Protein AF-A0A2B7XIS8-F1 (afdb_monomer)

Secondary structure (DSSP, 8-state):
-------------S---B-S--BSS--PPSTT-EEEE-S-SSS--EEEE-

Sequence (50 aa):
MALLFSHAQASPQGGDTCLKVCWPEKHECAGGMFPKNVGTEEKP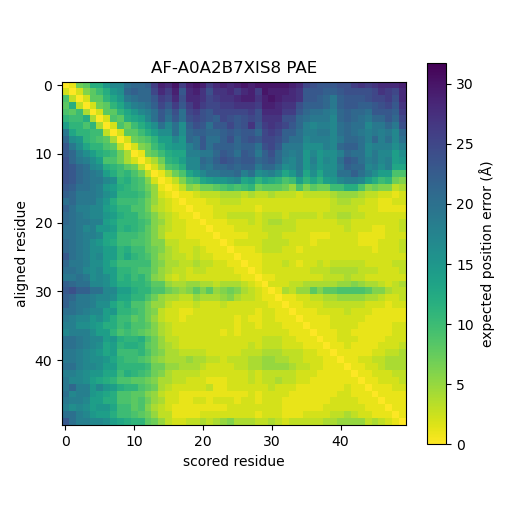CWTCCQ

Mean predicted aligned error: 9.36 Å

Radius of gyration: 12.61 Å; Cα contacts (8 Å, |Δi|>4): 73; chains: 1; bounding box: 29×19×35 Å

Nearest PDB structures (foldseek):
  8v84-assembly1_Z  TM=4.772E-01  e=6.667E+00  Saccharomyces cerevisiae BY4741

Structure (mmCIF, N/CA/C/O backbone):
data_AF-A0A2B7XIS8-F1
#
_entry.id   AF-A0A2B7XIS8-F1
#
loop_
_atom_site.group_PDB
_atom_site.id
_atom_site.type_symbol
_atom_site.label_atom_id
_atom_site.label_alt_id
_atom_site.label_comp_id
_atom_site.label_asym_id
_atom_site.label_entity_id
_atom_site.label_seq_id
_atom_site.pdbx_PDB_ins_code
_atom_site.Cartn_x
_atom_site.Cartn_y
_atom_site.Cartn_z
_atom_site.occupancy
_atom_site.B_iso_or_equiv
_atom_site.auth_seq_id
_atom_site.auth_comp_id
_atom_site.auth_asym_id
_atom_site.auth_atom_id
_atom_site.pdbx_PDB_model_num
ATOM 1 N N . MET A 1 1 ? -21.388 13.190 26.182 1.00 42.12 1 MET A N 1
ATOM 2 C CA . MET A 1 1 ? -20.041 12.662 25.880 1.00 42.12 1 MET A CA 1
ATOM 3 C C . MET A 1 1 ? -20.158 11.829 24.619 1.00 42.12 1 MET 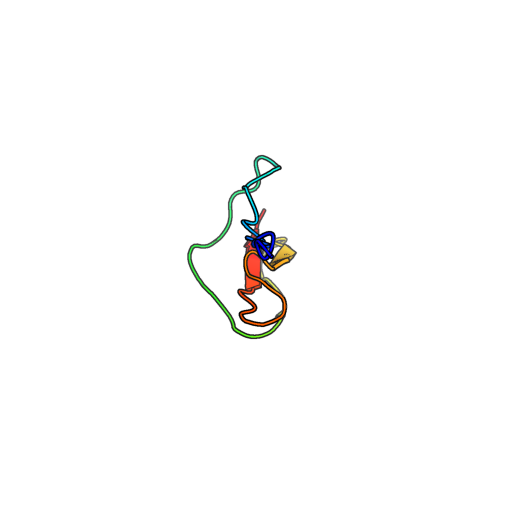A C 1
ATOM 5 O O . MET A 1 1 ? -20.508 10.663 24.701 1.00 42.12 1 MET A O 1
ATOM 9 N N . ALA A 1 2 ? -20.004 12.453 23.453 1.00 43.66 2 ALA A N 1
ATOM 10 C CA . ALA A 1 2 ? -19.970 11.734 22.186 1.00 43.66 2 ALA A CA 1
ATOM 11 C C . ALA A 1 2 ? -18.497 11.638 21.794 1.00 43.66 2 ALA A C 1
ATOM 13 O O . ALA A 1 2 ? -17.864 12.658 21.530 1.00 43.66 2 ALA A O 1
ATOM 14 N N . LEU A 1 3 ? -17.944 10.430 21.882 1.00 52.06 3 LEU A N 1
ATOM 15 C CA . LEU A 1 3 ? -16.600 10.127 21.413 1.00 52.06 3 LEU A CA 1
ATOM 16 C C . LEU A 1 3 ? -16.600 10.392 19.908 1.00 52.06 3 LEU A C 1
ATOM 18 O O . LEU A 1 3 ? -17.302 9.717 19.158 1.00 52.06 3 LEU A O 1
ATOM 22 N N . LEU A 1 4 ? -15.893 11.444 19.494 1.00 53.09 4 LEU A N 1
ATOM 23 C CA . LEU A 1 4 ? -15.657 11.734 18.090 1.00 53.09 4 LEU A CA 1
ATOM 24 C C . LEU A 1 4 ? -14.858 10.560 17.548 1.00 53.09 4 LEU A C 1
ATOM 26 O O . LEU A 1 4 ? -13.686 10.381 17.871 1.00 53.09 4 LEU A O 1
ATOM 30 N N . PHE A 1 5 ? -15.546 9.712 16.799 1.00 49.22 5 PHE A N 1
ATOM 31 C CA . PHE A 1 5 ? -14.950 8.584 16.134 1.00 49.22 5 PHE A CA 1
ATOM 32 C C . PHE A 1 5 ? -13.887 9.106 15.165 1.00 49.22 5 PHE A C 1
ATOM 34 O O . PHE A 1 5 ? -14.199 9.645 14.101 1.00 49.22 5 PHE A O 1
ATOM 41 N N . SER A 1 6 ? -12.622 8.929 15.541 1.00 50.00 6 SER A N 1
ATOM 42 C CA . SER A 1 6 ? -11.486 8.941 14.627 1.00 50.00 6 SER A CA 1
ATOM 43 C C . SER A 1 6 ? -11.623 7.742 13.696 1.00 50.00 6 SER A C 1
ATOM 45 O O . SER A 1 6 ? -10.895 6.757 13.807 1.00 50.00 6 SER A O 1
ATOM 47 N N . HIS A 1 7 ? -12.580 7.790 12.768 1.00 48.22 7 HIS A N 1
ATOM 48 C CA . HIS A 1 7 ? -12.469 6.972 11.579 1.00 48.22 7 HIS A CA 1
ATOM 49 C C . HIS A 1 7 ? -11.278 7.557 10.820 1.00 48.22 7 HIS A C 1
ATOM 51 O O . HIS A 1 7 ? -11.427 8.474 10.013 1.00 48.22 7 HIS A O 1
ATOM 57 N N . ALA A 1 8 ? -10.080 7.038 11.085 1.00 53.41 8 ALA A N 1
ATOM 58 C CA . ALA A 1 8 ? -9.008 7.055 10.107 1.00 53.41 8 ALA A CA 1
ATOM 59 C C . ALA A 1 8 ? -9.478 6.197 8.921 1.00 53.41 8 ALA A C 1
ATOM 61 O O . ALA A 1 8 ? -9.040 5.077 8.690 1.00 53.41 8 ALA A O 1
ATOM 62 N N . GLN A 1 9 ? -10.465 6.719 8.192 1.00 50.00 9 GLN A N 1
ATOM 63 C CA . GLN A 1 9 ? -10.667 6.385 6.809 1.00 50.00 9 GLN A CA 1
ATOM 64 C C . GLN A 1 9 ? -9.514 7.089 6.118 1.00 50.00 9 GLN A C 1
ATOM 66 O O . GLN A 1 9 ? -9.554 8.303 5.906 1.00 50.00 9 GLN A O 1
ATOM 71 N N . ALA A 1 10 ? -8.470 6.332 5.791 1.00 56.28 10 ALA A N 1
ATOM 72 C CA . ALA A 1 10 ? -7.606 6.704 4.691 1.00 56.28 10 ALA A CA 1
ATOM 73 C C . ALA A 1 10 ? -8.491 6.731 3.434 1.00 56.28 10 ALA A C 1
ATOM 75 O O . ALA A 1 10 ? -8.586 5.769 2.677 1.00 56.28 10 ALA A O 1
ATOM 76 N N . SER A 1 11 ? -9.231 7.829 3.266 1.00 54.12 11 SER A N 1
ATOM 77 C CA . SER A 1 11 ? -9.837 8.193 1.998 1.00 54.12 11 SER A CA 1
ATOM 78 C C . SER A 1 11 ? -8.701 8.194 0.972 1.00 54.12 11 SER A C 1
ATOM 80 O O . SER A 1 11 ? -7.623 8.710 1.306 1.00 54.12 11 SER A O 1
ATOM 82 N N . PRO A 1 12 ? -8.886 7.607 -0.226 1.00 55.97 12 PRO A N 1
ATOM 83 C CA . PRO A 1 12 ? -7.897 7.631 -1.297 1.00 55.97 12 PRO A CA 1
ATOM 84 C 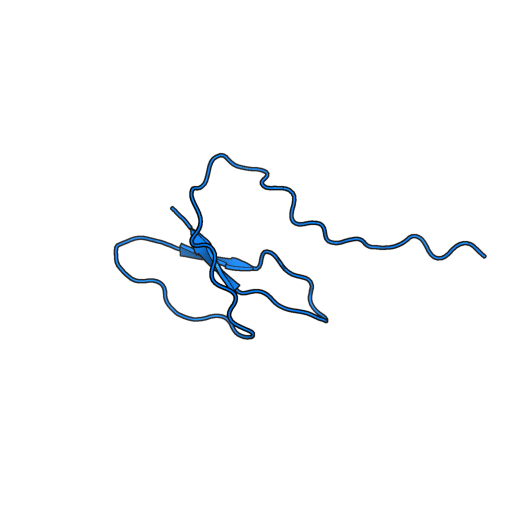C . PRO A 1 12 ? -7.768 9.072 -1.805 1.00 55.97 12 PRO A C 1
ATOM 86 O O . PRO A 1 12 ? -8.334 9.475 -2.815 1.00 55.97 12 PRO A O 1
ATOM 89 N N . GLN A 1 13 ? -7.075 9.892 -1.026 1.00 54.38 13 GLN A N 1
ATOM 90 C CA . GLN A 1 13 ? -6.725 11.260 -1.351 1.00 54.38 13 GLN A CA 1
ATOM 91 C C . GLN A 1 13 ? -5.404 11.170 -2.108 1.00 54.38 13 GL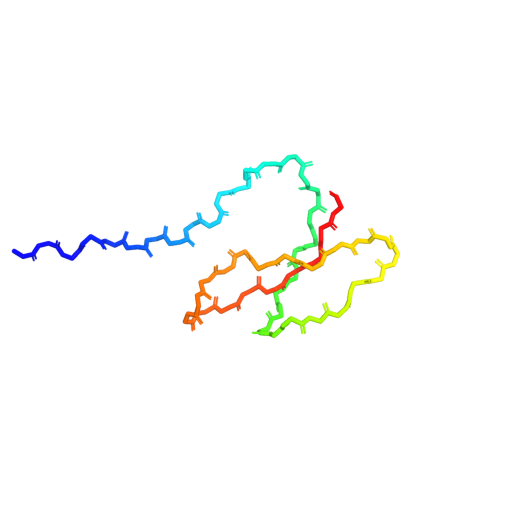N A C 1
ATOM 93 O O . GLN A 1 13 ? -4.343 11.024 -1.504 1.00 54.38 13 GLN A O 1
ATOM 98 N N . GLY A 1 14 ? -5.509 11.158 -3.433 1.00 55.69 14 GLY A N 1
ATOM 99 C CA . GLY A 1 14 ? -4.392 10.982 -4.359 1.00 55.69 14 GLY A CA 1
ATOM 100 C C . GLY A 1 14 ? -4.681 9.818 -5.295 1.00 55.69 14 GLY A C 1
ATOM 101 O O . GLY A 1 14 ? -5.036 8.741 -4.825 1.00 55.69 14 GLY A O 1
ATOM 102 N N . GLY A 1 15 ? -4.592 10.050 -6.606 1.00 69.12 15 GLY A N 1
ATOM 103 C CA . GLY A 1 15 ? -4.913 9.098 -7.679 1.00 69.12 15 GLY A CA 1
ATOM 104 C C . GLY A 1 15 ? -3.961 7.904 -7.791 1.00 69.12 15 GLY A C 1
ATOM 105 O O . GLY A 1 15 ? -3.704 7.440 -8.898 1.00 69.12 15 GLY A O 1
ATOM 106 N N . ASP A 1 16 ? -3.443 7.430 -6.663 1.00 77.12 16 ASP A N 1
ATOM 107 C CA . ASP A 1 16 ? -2.500 6.330 -6.586 1.00 77.12 16 ASP A CA 1
ATOM 108 C C . ASP A 1 16 ? -3.248 5.007 -6.787 1.00 77.12 16 ASP A C 1
ATOM 110 O O . ASP A 1 16 ? -4.304 4.763 -6.186 1.00 77.12 16 ASP A O 1
ATOM 114 N N . THR A 1 17 ? -2.687 4.115 -7.600 1.00 89.62 17 THR A N 1
ATOM 115 C CA . THR A 1 17 ? -3.231 2.762 -7.763 1.00 89.62 17 THR A CA 1
ATOM 116 C C . THR A 1 17 ? -2.547 1.826 -6.776 1.00 89.62 17 THR A C 1
ATOM 118 O O . THR A 1 17 ? -1.355 1.546 -6.885 1.00 89.62 17 THR A O 1
ATOM 121 N N . CYS A 1 18 ? -3.309 1.326 -5.802 1.00 91.81 18 CYS A N 1
ATOM 122 C CA . CYS A 1 18 ? -2.799 0.452 -4.747 1.00 91.81 18 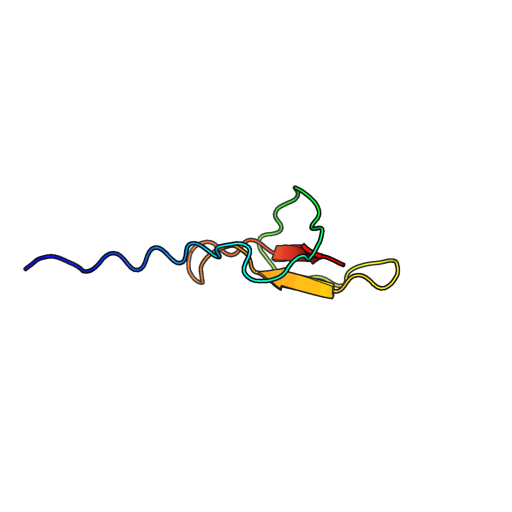CYS A CA 1
ATOM 123 C C . CYS A 1 18 ? -3.177 -1.017 -4.951 1.00 91.81 18 CYS A C 1
ATOM 125 O O . CYS A 1 18 ? -4.252 -1.344 -5.468 1.00 91.81 18 CYS A O 1
ATOM 127 N N . LEU A 1 19 ? -2.324 -1.919 -4.463 1.00 92.12 19 LEU A N 1
ATOM 128 C CA . LEU A 1 19 ? -2.662 -3.332 -4.343 1.00 92.12 19 LEU A CA 1
ATOM 129 C C . LEU A 1 19 ? -3.781 -3.523 -3.303 1.00 92.12 19 LEU A C 1
ATOM 131 O O . LEU A 1 19 ? -3.873 -2.802 -2.310 1.00 92.12 19 LEU A O 1
ATOM 135 N N . LYS A 1 20 ? -4.625 -4.540 -3.501 1.00 90.50 20 LYS A N 1
ATOM 136 C CA . LYS A 1 20 ? -5.759 -4.858 -2.605 1.00 90.50 20 LYS A CA 1
ATOM 137 C C . LYS A 1 20 ? -5.382 -5.789 -1.446 1.00 90.50 20 LYS A C 1
ATOM 139 O O . LYS A 1 20 ? -6.220 -6.536 -0.951 1.00 90.50 20 LYS A O 1
ATOM 144 N N . VAL A 1 21 ? -4.116 -5.788 -1.058 1.00 93.06 21 VAL A N 1
ATOM 145 C CA . VAL A 1 21 ? -3.561 -6.638 -0.001 1.00 93.06 21 VAL A CA 1
ATOM 146 C C . VAL A 1 21 ? -3.251 -5.783 1.220 1.00 93.06 21 VAL A C 1
ATOM 148 O O . VAL A 1 21 ? -2.970 -4.595 1.100 1.00 93.06 21 VAL A O 1
ATOM 151 N N . CYS A 1 22 ? -3.382 -6.398 2.390 1.00 93.88 22 CYS A N 1
ATOM 152 C CA . CYS A 1 22 ? -3.228 -5.755 3.678 1.00 93.88 22 CYS A CA 1
ATOM 153 C C . CYS A 1 22 ? -2.170 -6.499 4.485 1.00 93.88 22 CYS A C 1
ATOM 155 O O . CYS A 1 22 ? -2.374 -7.659 4.853 1.00 93.88 22 CYS A O 1
ATOM 157 N N . TRP A 1 23 ? -1.059 -5.827 4.761 1.00 94.94 23 TRP A N 1
ATOM 158 C CA . T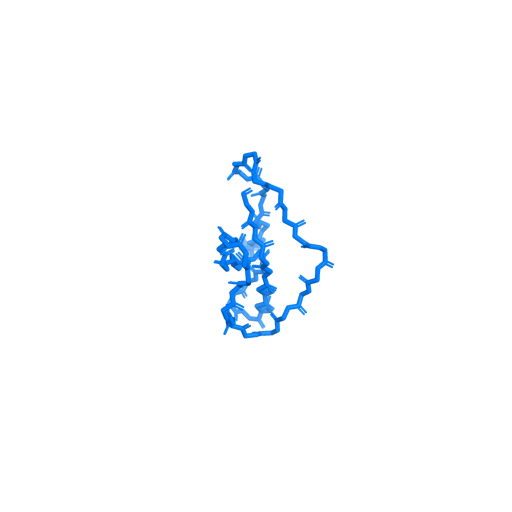RP A 1 23 ? -0.027 -6.321 5.659 1.00 94.94 23 TRP A CA 1
ATOM 159 C C . TRP A 1 23 ? -0.117 -5.609 7.012 1.00 94.94 23 TRP A C 1
ATOM 161 O O . TRP A 1 23 ? -0.314 -4.392 7.051 1.00 94.94 23 TRP A O 1
ATOM 171 N N . PRO A 1 24 ? 0.041 -6.336 8.131 1.00 94.38 24 PRO A N 1
ATOM 172 C CA . PRO A 1 24 ? -0.014 -5.729 9.460 1.00 94.38 24 PRO A CA 1
ATOM 173 C C . PRO A 1 24 ? 1.182 -4.804 9.729 1.00 94.38 24 PRO A C 1
ATOM 175 O O . PRO A 1 24 ? 1.107 -3.922 10.575 1.00 94.38 24 PRO A O 1
ATOM 178 N N . GLU A 1 25 ? 2.281 -4.963 8.994 1.00 94.81 25 GLU A N 1
ATOM 179 C CA . GLU A 1 25 ? 3.516 -4.212 9.200 1.00 94.81 25 GLU A CA 1
ATOM 180 C C . GLU A 1 25 ? 4.033 -3.635 7.883 1.00 94.81 25 GLU A C 1
ATOM 182 O O . GLU A 1 25 ? 3.753 -4.153 6.797 1.00 94.81 25 GLU A O 1
ATOM 187 N N . LYS A 1 26 ? 4.793 -2.539 7.983 1.00 94.62 26 LYS A N 1
ATOM 188 C CA . LYS A 1 26 ? 5.412 -1.906 6.822 1.00 94.62 26 LYS A CA 1
ATOM 189 C C . LYS A 1 26 ? 6.439 -2.856 6.226 1.00 94.62 26 LYS A C 1
ATOM 191 O O . LYS A 1 26 ? 7.336 -3.314 6.925 1.00 94.62 26 LYS A O 1
ATOM 196 N N . HIS A 1 27 ? 6.361 -3.061 4.921 1.00 91.25 27 HIS A N 1
ATOM 197 C CA . HIS A 1 27 ? 7.353 -3.817 4.172 1.00 91.25 27 HIS A CA 1
ATOM 198 C C . HIS A 1 27 ? 7.822 -3.023 2.953 1.00 91.25 27 HIS A C 1
ATOM 200 O O . HIS A 1 27 ? 7.233 -2.004 2.584 1.00 91.25 27 HIS A O 1
ATOM 206 N N . GLU A 1 28 ? 8.909 -3.480 2.340 1.00 94.75 28 GLU A N 1
ATOM 207 C CA . GLU A 1 28 ? 9.385 -2.911 1.086 1.00 94.75 28 GLU A CA 1
ATOM 208 C C . GLU A 1 28 ? 8.509 -3.380 -0.076 1.00 94.75 28 GLU A C 1
ATOM 210 O O . GLU A 1 28 ? 8.093 -4.541 -0.155 1.00 94.75 28 GLU A O 1
ATOM 215 N N . CYS A 1 29 ? 8.211 -2.445 -0.972 1.00 93.88 29 CYS A N 1
ATOM 216 C CA . CYS A 1 29 ? 7.423 -2.688 -2.167 1.00 93.88 29 CYS A CA 1
ATOM 217 C C . CYS A 1 29 ? 8.349 -2.905 -3.363 1.00 93.88 29 CYS A C 1
ATOM 219 O O . CYS A 1 29 ? 9.357 -2.219 -3.522 1.00 93.88 29 CYS A O 1
ATOM 221 N N . ALA A 1 30 ? 8.007 -3.868 -4.213 1.00 90.50 30 ALA A N 1
ATOM 222 C CA . ALA A 1 30 ? 8.760 -4.138 -5.430 1.00 90.50 30 ALA A CA 1
ATOM 223 C C . ALA A 1 30 ? 8.399 -3.144 -6.549 1.00 90.50 30 ALA A C 1
ATOM 225 O O . ALA A 1 30 ? 7.346 -2.509 -6.527 1.00 90.50 30 ALA A O 1
ATOM 226 N N . GLY A 1 31 ? 9.256 -3.058 -7.570 1.00 88.12 31 GLY A N 1
ATOM 227 C CA . GLY A 1 31 ? 8.875 -2.486 -8.867 1.00 88.12 31 GLY A CA 1
ATOM 228 C C . GLY A 1 31 ? 8.534 -0.993 -8.858 1.00 88.12 31 GLY A C 1
ATOM 229 O O . GLY A 1 31 ? 7.636 -0.581 -9.582 1.00 88.12 31 GLY A O 1
ATOM 230 N N . GLY A 1 32 ? 9.222 -0.185 -8.044 1.00 87.81 32 GLY A N 1
ATOM 231 C CA . GLY A 1 32 ? 9.022 1.272 -8.002 1.00 87.81 32 GLY A CA 1
ATOM 232 C C . GLY A 1 32 ? 7.742 1.725 -7.293 1.00 87.81 32 GLY A C 1
ATOM 233 O O . GLY A 1 32 ? 7.452 2.917 -7.271 1.00 87.81 32 GLY A O 1
ATOM 234 N N . MET A 1 33 ? 6.994 0.793 -6.703 1.00 93.38 33 MET A N 1
ATOM 235 C CA . MET A 1 33 ? 5.869 1.100 -5.827 1.00 93.38 33 MET A CA 1
ATOM 236 C C . MET A 1 33 ? 6.368 1.562 -4.453 1.00 93.38 33 MET A C 1
ATOM 238 O O . MET A 1 33 ? 7.476 1.221 -4.031 1.00 93.38 33 MET A O 1
ATOM 242 N N . PHE A 1 34 ? 5.533 2.290 -3.718 1.00 93.81 34 PHE A N 1
ATOM 243 C CA . PHE A 1 34 ? 5.841 2.762 -2.371 1.00 93.81 34 PHE A CA 1
ATOM 244 C C . PHE A 1 3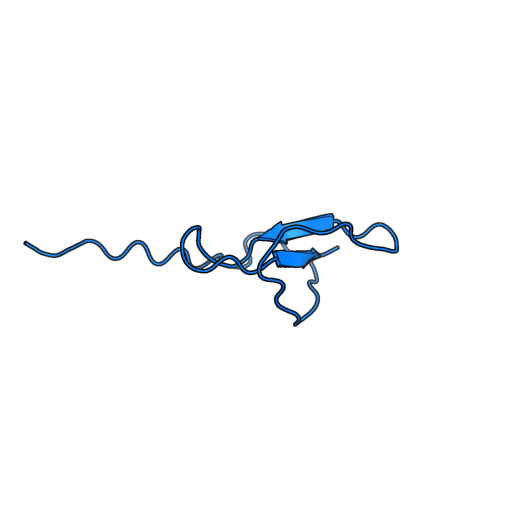4 ? 4.875 2.178 -1.329 1.00 93.81 34 PHE A C 1
ATOM 246 O O . PHE A 1 34 ? 3.688 1.996 -1.614 1.00 93.81 34 PHE A O 1
ATOM 253 N N . PRO A 1 35 ? 5.358 1.880 -0.107 1.00 94.00 35 PRO A N 1
ATOM 254 C CA . PRO A 1 35 ? 4.505 1.386 0.963 1.00 94.00 35 PRO A CA 1
ATOM 255 C C . PRO A 1 35 ? 3.646 2.510 1.548 1.00 94.00 35 PRO A C 1
ATOM 257 O O . PRO A 1 35 ? 4.160 3.558 1.947 1.00 94.00 35 PRO A O 1
ATOM 260 N N . LYS A 1 36 ? 2.342 2.264 1.664 1.00 92.88 36 LYS A N 1
ATOM 261 C CA . LYS A 1 36 ? 1.348 3.185 2.227 1.00 92.88 36 LYS A CA 1
ATOM 262 C C . LYS A 1 36 ? 0.522 2.453 3.279 1.00 92.88 36 LYS A C 1
ATOM 264 O O . LYS A 1 36 ? 0.022 1.362 3.017 1.00 92.88 36 LYS A O 1
ATOM 269 N N . ASN A 1 37 ? 0.367 3.048 4.461 1.00 93.25 37 ASN A N 1
ATOM 270 C CA . ASN A 1 37 ? -0.596 2.565 5.448 1.00 93.25 37 ASN A CA 1
ATOM 271 C C . ASN A 1 37 ? -1.964 3.180 5.133 1.00 93.25 37 ASN A C 1
ATOM 273 O O . ASN A 1 37 ? -2.114 4.401 5.171 1.00 93.25 37 ASN A O 1
ATOM 277 N N . VAL A 1 38 ? -2.936 2.339 4.793 1.00 90.44 38 VAL A N 1
ATOM 278 C CA . VAL A 1 38 ? -4.337 2.723 4.548 1.00 90.44 38 VAL A CA 1
ATOM 279 C C . VAL A 1 38 ? -5.258 2.350 5.717 1.00 90.44 38 VAL A C 1
ATOM 281 O O . VAL A 1 38 ? -6.463 2.583 5.657 1.00 90.44 38 VAL A O 1
ATOM 284 N N . GLY A 1 39 ? -4.700 1.749 6.770 1.00 87.44 39 GLY A N 1
ATOM 285 C CA . GLY A 1 39 ? -5.389 1.421 8.014 1.00 87.44 39 GLY A CA 1
ATOM 286 C C . GLY A 1 39 ? -5.208 2.494 9.088 1.00 87.44 39 GLY A C 1
ATOM 287 O O . GLY A 1 39 ? -4.898 3.651 8.805 1.00 87.44 39 GLY A O 1
ATOM 288 N N . THR A 1 40 ? -5.397 2.095 10.343 1.00 89.00 40 THR A N 1
ATOM 289 C CA . THR A 1 40 ? -5.205 2.955 11.523 1.00 89.00 40 THR A CA 1
ATOM 290 C C . THR A 1 40 ? -3.968 2.515 12.308 1.00 89.00 40 THR A C 1
ATOM 292 O O . THR A 1 40 ? -3.379 1.483 11.998 1.00 89.00 40 THR A O 1
ATOM 295 N N . GLU A 1 41 ? -3.552 3.259 13.335 1.00 86.50 41 GLU A N 1
ATOM 296 C CA . GLU A 1 41 ? -2.439 2.824 14.200 1.00 86.50 41 GLU A CA 1
ATOM 297 C C . GLU A 1 41 ? -2.774 1.541 14.982 1.00 86.50 41 GLU A C 1
ATOM 299 O O . GLU A 1 41 ? -1.920 0.678 15.150 1.00 86.50 41 GLU A O 1
ATOM 304 N N . GLU A 1 42 ? -4.032 1.377 15.406 1.00 91.50 42 GLU A N 1
ATOM 305 C CA . GLU A 1 42 ? -4.511 0.182 16.121 1.00 91.50 42 GLU A CA 1
ATOM 306 C C . GLU A 1 42 ? -4.742 -1.020 15.193 1.00 91.50 42 GLU A C 1
ATOM 308 O O . GLU A 1 42 ? -4.714 -2.173 15.627 1.00 91.50 42 GLU A O 1
ATOM 313 N N . LYS A 1 43 ? -5.026 -0.754 13.914 1.00 89.56 43 LYS A N 1
ATOM 314 C CA . LYS A 1 43 ? -5.277 -1.755 12.870 1.00 89.56 43 LYS A CA 1
ATOM 315 C C . LYS A 1 43 ? -4.517 -1.351 11.608 1.00 89.56 43 LYS A C 1
ATOM 317 O O . LYS A 1 43 ? -5.140 -0.888 10.643 1.00 89.56 43 LYS A O 1
ATOM 322 N N . PRO A 1 44 ? -3.180 -1.471 11.627 1.00 91.31 44 PRO A N 1
ATOM 323 C CA . PRO A 1 44 ? -2.354 -1.091 10.496 1.00 91.31 44 PRO A CA 1
ATOM 324 C C . PRO A 1 44 ? -2.697 -1.952 9.287 1.00 91.31 44 PRO A C 1
ATOM 326 O O . PRO A 1 44 ? -2.942 -3.154 9.397 1.00 91.31 44 PRO A O 1
ATOM 329 N N . CYS A 1 45 ? -2.723 -1.311 8.126 1.00 94.50 45 CYS A N 1
ATOM 330 C CA . CYS A 1 45 ? -2.948 -1.981 6.861 1.00 94.50 45 CYS A CA 1
ATOM 331 C C . CYS A 1 45 ? -2.005 -1.378 5.837 1.00 94.50 45 CYS A C 1
ATOM 333 O O . CYS A 1 45 ? -2.312 -0.388 5.173 1.00 94.50 45 CYS A O 1
ATOM 335 N N . TRP A 1 46 ? -0.818 -1.953 5.764 1.00 95.31 46 TRP A N 1
ATOM 336 C CA . TRP A 1 46 ? 0.173 -1.590 4.774 1.00 95.31 46 TRP A CA 1
ATOM 337 C C . TRP A 1 46 ? -0.185 -2.231 3.444 1.00 95.31 46 TRP A C 1
ATOM 339 O O . TRP A 1 46 ? -0.637 -3.371 3.396 1.00 95.31 46 TRP A O 1
ATOM 349 N N . THR A 1 47 ? -0.001 -1.475 2.373 1.00 94.62 47 THR A N 1
ATOM 350 C CA . THR A 1 47 ? -0.109 -1.934 0.992 1.00 94.62 47 THR A CA 1
A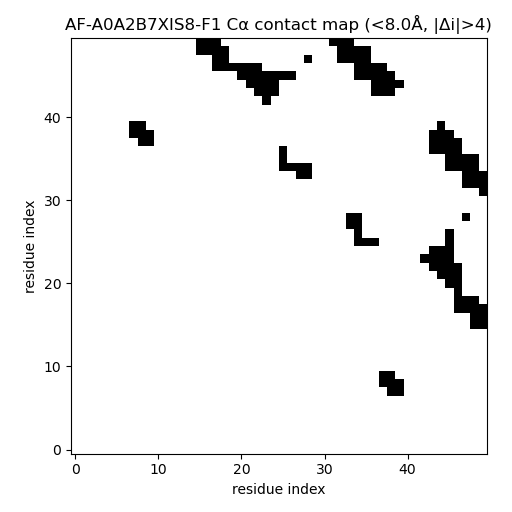TOM 351 C C . THR A 1 47 ? 0.930 -1.208 0.142 1.00 94.62 47 THR A C 1
ATOM 353 O O . THR A 1 47 ? 1.552 -0.245 0.595 1.00 94.62 47 THR A O 1
ATOM 356 N N . CYS A 1 48 ? 1.110 -1.652 -1.096 1.00 95.19 48 CYS A N 1
ATOM 357 C CA . CYS A 1 48 ? 1.947 -0.976 -2.077 1.00 95.19 48 CYS A CA 1
ATOM 358 C C . CYS A 1 48 ? 1.079 -0.173 -3.038 1.00 95.19 48 CYS A C 1
ATOM 360 O O . CYS A 1 48 ? 0.098 -0.701 -3.567 1.00 95.19 48 CYS A O 1
ATOM 362 N N . CYS A 1 49 ? 1.463 1.075 -3.288 1.00 92.75 49 CYS A N 1
ATOM 363 C CA . CYS A 1 49 ? 0.806 1.972 -4.233 1.00 92.75 49 CYS A CA 1
ATOM 364 C C . CYS A 1 49 ? 1.798 2.495 -5.273 1.00 92.75 49 CYS A C 1
ATOM 366 O O . CYS A 1 49 ? 3.009 2.481 -5.040 1.00 92.75 49 CYS A O 1
ATOM 368 N N . GLN A 1 50 ? 1.274 2.933 -6.413 1.00 90.31 50 GLN A N 1
ATOM 369 C CA . GLN A 1 50 ? 2.001 3.649 -7.457 1.00 90.31 50 GLN A CA 1
ATOM 370 C C . GLN A 1 50 ? 1.320 4.980 -7.740 1.00 90.31 50 GLN A C 1
ATOM 372 O O . GLN A 1 50 ? 0.066 4.970 -7.787 1.00 90.31 50 GLN A O 1
#

Foldseek 3Di:
DDPPDPPLQLPVPDPKDWDPAFDQDFDDDPDPWDWDFRHDPVRTGITTID

pLDDT: mean 79.93, std 18.49, range [42.12,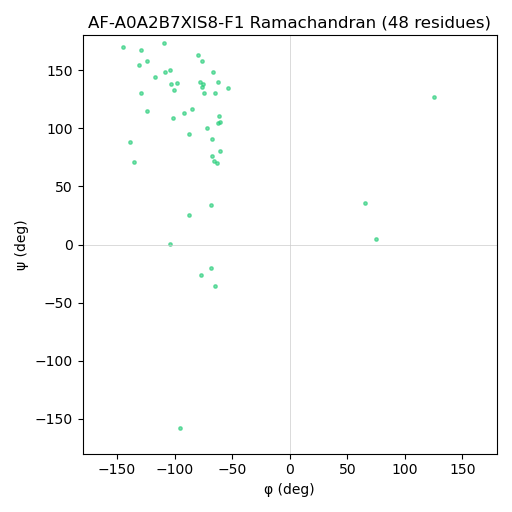 95.31]

Organism: NCBI:txid1447875

Solvent-accessible surface area (backbone atoms only — not comparable to full-atom values): 3207 Å² total; per-residue (Å²): 138,79,81,79,78,78,72,58,67,58,64,84,82,60,97,55,58,59,55,98,55,75,33,77,57,88,60,90,44,69,92,86,29,44,64,43,73,53,37,37,92,93,52,44,24,20,28,36,29,79